Protein AF-A0A7S0VKD7-F1 (afdb_monomer)

Solvent-accessible surface area (backbone atoms only — not comparable to full-atom values): 5895 Å² total; per-residue (Å²): 90,80,43,69,76,42,54,56,61,44,26,29,69,46,20,55,67,34,40,53,52,50,55,48,50,54,56,74,71,43,59,91,94,54,60,68,43,38,27,60,52,58,63,76,58,48,71,75,53,27,75,80,40,72,58,20,38,53,24,53,74,66,52,76,75,48,61,90,47,45,69,60,54,38,43,77,70,68,46,79,86,87,58,77,44,73,64,85,75,93,57,59,85,91,70,62,49,56,32,62

Radius of gyration: 13.75 Å; Cα contacts (8 Å, |Δi|>4): 126; chains: 1; bounding box: 35×26×34 Å

Sequence (100 aa):
VTCLSVTKWVHLNHGDQGLLRLLRRMWFALKEGGLLLLEPQPWRSYRRCRNLSNATRHNYAAIAIRPERIPETLSEVGFDVLETLAPPGKLSRGFDRPIF

Secondary structure (DSSP, 8-state):
-EEES-HHHHHHHHHHHHHHHHHHHHHHHSPTTPPPEEEPPPHHHHHHHTTSSHHHHHHHHH--S-GGGHHHHHHHHT------BPPSS---TTT---B-

Nearest PDB structures (foldseek):
  5una-assembly4_D  TM=9.472E-01  e=2.076E-07  Homo sapiens
  5una-assembly2_B  TM=9.486E-01  e=2.364E-07  Homo sapiens
  5una-assembly5_E  TM=9.143E-01  e=1.235E-07  Homo s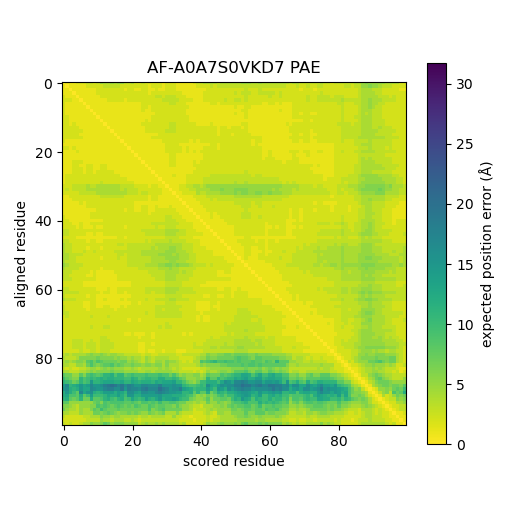apiens
  5una-assembly3_C  TM=9.465E-01  e=3.490E-07  Homo sapiens
  5una-assembly6_F  TM=9.034E-01  e=3.975E-07  Homo sapiens

pLDDT: mean 94.43, std 5.8, range [75.69, 98.56]

Mean predicted aligned error: 3.2 Å

InterPro domains:
  IPR010675 RNA methyltransferase bin3, C-terminal [PF06859] (1-100)
  IPR024160 Bin3-type S-adenosyl-L-methionine binding domain [PS51515] (1-100)
  IPR029063 S-adenosyl-L-methionine-dependent methyltransferase superfamily [G3DSA:3.40.50.150] (1-100)
  IPR039772 RNA methyltransferase Bin3-like [PTHR12315] (1-100)

Foldseek 3Di:
DEAAAPLLVQCLQPNPVSNLVVLLVVVVVADVVGDYKHWYFAVVVLVVCQVVDPSSVVRNVVHPCGSVCVQVSNVVSPDDDDDKDFDPDDDDPRRRTIID

Structure (mmCIF, N/CA/C/O backbone):
data_AF-A0A7S0VKD7-F1
#
_entry.id   AF-A0A7S0VKD7-F1
#
loop_
_atom_site.group_PDB
_atom_site.id
_atom_site.type_symbol
_atom_site.label_atom_id
_atom_site.label_alt_id
_atom_site.label_comp_id
_atom_site.label_asym_id
_atom_site.label_entity_id
_atom_site.label_seq_id
_atom_site.pdbx_PDB_ins_code
_atom_site.Cartn_x
_atom_site.Cartn_y
_atom_site.Cartn_z
_atom_site.occupancy
_atom_site.B_iso_or_equiv
_atom_site.auth_seq_id
_atom_site.auth_comp_id
_atom_site.auth_asym_id
_atom_site.auth_atom_id
_atom_site.pdbx_PDB_model_num
ATOM 1 N N . VAL A 1 1 ? -5.147 4.937 11.839 1.00 96.00 1 VAL A N 1
ATOM 2 C CA . VAL A 1 1 ? -3.865 5.017 11.090 1.00 96.00 1 VAL A CA 1
ATOM 3 C C . VAL A 1 1 ? -4.178 5.364 9.645 1.00 96.00 1 VAL A C 1
ATOM 5 O O . VAL A 1 1 ? -5.169 4.868 9.132 1.00 96.00 1 VAL A O 1
ATOM 8 N N . THR A 1 2 ? -3.376 6.204 8.989 1.00 97.12 2 THR A N 1
ATOM 9 C CA . THR A 1 2 ? -3.530 6.519 7.558 1.00 97.12 2 THR A CA 1
ATOM 10 C C . THR A 1 2 ? -2.309 6.039 6.775 1.00 97.12 2 THR A C 1
ATOM 12 O O . THR A 1 2 ? -1.169 6.214 7.204 1.00 97.12 2 THR A O 1
ATOM 15 N N . CYS A 1 3 ? -2.536 5.412 5.623 1.00 97.56 3 CYS A N 1
ATOM 16 C CA . CYS A 1 3 ? -1.493 4.927 4.726 1.00 97.56 3 CYS A CA 1
ATOM 17 C C . CYS A 1 3 ? -1.873 5.274 3.284 1.00 97.56 3 CYS A C 1
ATOM 19 O O . CYS A 1 3 ? -2.456 4.479 2.548 1.00 97.56 3 CYS A O 1
ATOM 21 N N . LEU A 1 4 ? -1.567 6.511 2.898 1.00 96.31 4 LEU A N 1
ATOM 22 C CA . LEU A 1 4 ? -2.036 7.099 1.647 1.00 96.31 4 LEU A CA 1
ATOM 23 C C . LEU A 1 4 ? -0.882 7.247 0.667 1.00 96.31 4 LEU A C 1
ATOM 25 O O . LEU A 1 4 ? 0.107 7.914 0.967 1.00 96.31 4 LEU A O 1
ATOM 29 N N . SER A 1 5 ? -0.976 6.616 -0.501 1.00 95.44 5 SER A N 1
ATOM 30 C CA . SER A 1 5 ? 0.062 6.686 -1.529 1.00 95.44 5 SER A CA 1
ATOM 31 C C . SER A 1 5 ? 1.462 6.239 -1.051 1.00 95.44 5 SER A C 1
ATOM 33 O O . SER A 1 5 ? 2.485 6.660 -1.603 1.00 95.44 5 SER A O 1
ATOM 35 N N . VAL A 1 6 ? 1.533 5.324 -0.079 1.00 97.19 6 VAL A N 1
ATOM 36 C CA . VAL A 1 6 ? 2.805 4.809 0.472 1.00 97.19 6 VAL A CA 1
ATOM 37 C C . VAL A 1 6 ? 3.116 3.380 0.022 1.00 97.19 6 VAL A C 1
ATOM 39 O O . VAL A 1 6 ? 4.287 3.064 -0.206 1.00 97.19 6 VAL A O 1
ATOM 42 N N . THR A 1 7 ? 2.103 2.522 -0.141 1.00 97.56 7 THR A N 1
ATOM 43 C CA . THR A 1 7 ? 2.295 1.068 -0.307 1.00 97.56 7 THR A CA 1
ATOM 44 C C . THR A 1 7 ? 3.242 0.726 -1.451 1.00 97.56 7 THR A C 1
ATOM 46 O O . THR A 1 7 ? 4.188 -0.024 -1.231 1.00 97.56 7 THR A O 1
ATOM 49 N N . LYS A 1 8 ? 3.106 1.368 -2.621 1.00 98.06 8 LYS A N 1
ATOM 50 C CA . LYS A 1 8 ? 4.025 1.180 -3.758 1.00 98.06 8 LYS A CA 1
ATOM 51 C C . LYS A 1 8 ? 5.480 1.393 -3.397 1.00 98.06 8 LYS A C 1
ATOM 53 O O . LYS A 1 8 ? 6.340 0.640 -3.843 1.00 98.06 8 LYS A O 1
ATOM 58 N N . TRP A 1 9 ? 5.776 2.455 -2.660 1.00 98.25 9 TRP A N 1
ATOM 59 C CA . TRP A 1 9 ? 7.157 2.820 -2.380 1.00 98.25 9 TRP A CA 1
ATOM 60 C C . TRP A 1 9 ? 7.799 1.841 -1.412 1.00 98.25 9 TRP A C 1
ATOM 62 O O . TRP A 1 9 ? 8.927 1.417 -1.648 1.00 98.25 9 TRP A O 1
ATOM 72 N N . VAL A 1 10 ? 7.062 1.414 -0.389 1.00 98.50 10 VAL A N 1
ATOM 73 C CA . VAL A 1 10 ? 7.521 0.354 0.515 1.00 98.50 10 VAL A CA 1
ATOM 74 C C . VAL A 1 10 ? 7.715 -0.949 -0.253 1.00 98.50 10 VAL A C 1
ATOM 76 O O . VAL A 1 10 ? 8.751 -1.594 -0.131 1.00 98.50 10 VAL A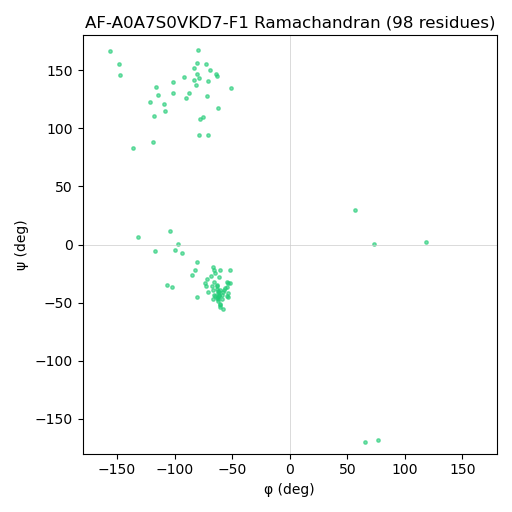 O 1
ATOM 79 N N . HIS A 1 11 ? 6.758 -1.299 -1.103 1.00 98.38 11 HIS A N 1
ATOM 80 C CA . HIS A 1 11 ? 6.751 -2.541 -1.863 1.00 98.38 11 HIS A CA 1
ATOM 81 C C . HIS A 1 11 ? 7.884 -2.622 -2.891 1.00 98.38 11 HIS A C 1
ATOM 83 O O . HIS A 1 11 ? 8.577 -3.630 -2.969 1.00 98.38 11 HIS A O 1
ATOM 89 N N . LEU A 1 12 ? 8.153 -1.541 -3.630 1.00 98.50 12 LEU A N 1
ATOM 90 C CA . LEU A 1 12 ? 9.282 -1.483 -4.561 1.00 98.50 12 LEU A CA 1
ATOM 91 C C . LEU A 1 12 ? 10.636 -1.493 -3.838 1.00 98.50 12 LEU A C 1
ATOM 93 O O . LEU A 1 12 ? 11.584 -2.084 -4.345 1.00 98.50 12 LEU A O 1
ATOM 97 N N . ASN A 1 13 ? 10.766 -0.860 -2.670 1.00 98.44 13 ASN A N 1
ATOM 98 C CA . ASN A 1 13 ? 12.054 -0.795 -1.967 1.00 98.44 13 ASN A CA 1
ATOM 99 C C . ASN A 1 13 ? 12.343 -2.023 -1.093 1.00 98.44 13 ASN A C 1
ATOM 101 O O . ASN A 1 13 ? 13.508 -2.351 -0.879 1.00 98.44 13 ASN A O 1
ATOM 105 N N . HIS A 1 14 ? 11.311 -2.722 -0.618 1.00 98.44 14 HIS A N 1
ATOM 106 C CA . HIS A 1 14 ? 11.453 -3.784 0.383 1.00 98.44 14 HIS A CA 1
ATOM 107 C C . HIS A 1 14 ? 10.721 -5.092 0.031 1.00 98.44 14 HIS A C 1
ATOM 109 O O . HIS A 1 14 ? 10.676 -6.002 0.864 1.00 98.44 14 HIS A O 1
ATOM 115 N N . GLY A 1 15 ? 10.153 -5.194 -1.174 1.00 98.38 15 GLY A N 1
ATOM 116 C CA . GLY A 1 15 ? 9.439 -6.374 -1.661 1.00 98.38 15 GLY A CA 1
ATOM 117 C C . GLY A 1 15 ? 8.159 -6.686 -0.879 1.00 98.38 15 GLY A C 1
ATOM 118 O O . GLY A 1 15 ? 7.708 -5.905 -0.035 1.00 98.38 15 GLY A O 1
ATOM 119 N N . ASP A 1 16 ? 7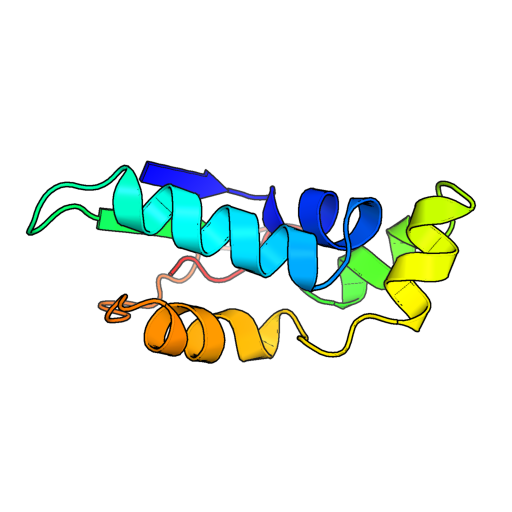.584 -7.858 -1.149 1.00 98.44 16 ASP A N 1
ATOM 120 C CA . ASP A 1 16 ? 6.371 -8.358 -0.481 1.00 98.44 16 ASP A CA 1
ATOM 121 C C . ASP A 1 16 ? 6.547 -8.416 1.041 1.00 98.44 16 ASP A C 1
ATOM 123 O O . ASP A 1 16 ? 5.660 -8.041 1.802 1.00 98.44 16 ASP A O 1
ATOM 127 N N . GLN A 1 17 ? 7.742 -8.790 1.501 1.00 98.31 17 GLN A N 1
ATOM 128 C CA . GLN A 1 17 ? 8.069 -8.823 2.925 1.00 98.31 17 GLN A CA 1
ATOM 129 C C . GLN A 1 17 ? 8.010 -7.434 3.573 1.00 98.31 17 GLN A C 1
ATOM 131 O O . GLN A 1 17 ? 7.598 -7.296 4.724 1.00 98.31 17 GLN A O 1
ATOM 136 N N . GLY A 1 18 ? 8.408 -6.385 2.849 1.00 98.44 18 GLY A N 1
ATOM 137 C CA . GLY A 1 18 ? 8.265 -5.006 3.302 1.00 98.44 18 GLY A CA 1
ATOM 138 C C . GLY A 1 18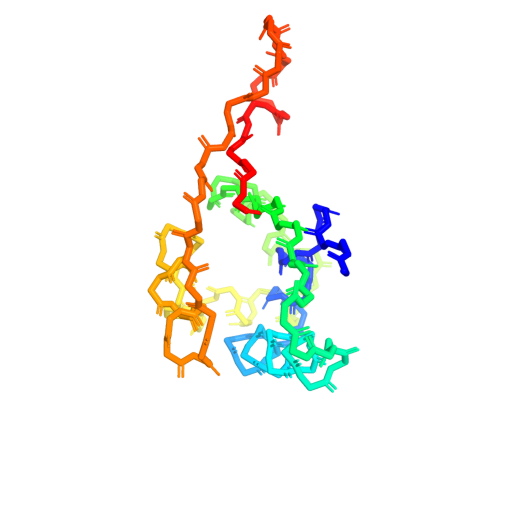 ? 6.811 -4.579 3.437 1.00 98.44 18 GLY A C 1
ATOM 139 O O . GLY A 1 18 ? 6.446 -3.992 4.455 1.00 98.44 18 GLY A O 1
ATOM 140 N N . LEU A 1 19 ? 5.990 -4.923 2.443 1.00 98.50 19 LEU A N 1
ATOM 141 C CA . LEU A 1 19 ? 4.553 -4.666 2.466 1.00 98.50 19 LEU A CA 1
ATOM 142 C C . LEU A 1 19 ? 3.883 -5.383 3.649 1.00 98.50 19 LEU A C 1
ATOM 144 O O . LEU A 1 19 ? 3.225 -4.734 4.456 1.00 98.50 19 LEU A O 1
ATOM 148 N N . LEU A 1 20 ? 4.122 -6.686 3.821 1.00 98.38 20 LEU A N 1
ATOM 149 C CA . LEU A 1 20 ? 3.558 -7.476 4.922 1.00 98.38 20 LEU A CA 1
ATOM 150 C C . LEU A 1 20 ? 3.955 -6.929 6.298 1.00 98.38 20 LEU A C 1
ATOM 152 O O . LEU A 1 20 ? 3.119 -6.811 7.193 1.00 98.38 20 LEU A O 1
ATOM 156 N N . ARG A 1 21 ? 5.228 -6.552 6.476 1.00 98.56 21 ARG A N 1
ATOM 157 C CA . ARG A 1 21 ? 5.689 -5.915 7.719 1.00 98.56 21 ARG A CA 1
ATOM 158 C C . ARG A 1 21 ? 5.000 -4.577 7.973 1.00 98.56 21 ARG A C 1
ATOM 160 O O . ARG A 1 21 ? 4.675 -4.296 9.123 1.00 98.56 21 ARG A O 1
ATOM 167 N N . LEU A 1 22 ? 4.789 -3.760 6.938 1.00 98.44 22 LEU A N 1
ATOM 168 C CA . LEU A 1 22 ? 4.065 -2.494 7.058 1.00 98.44 22 LEU A CA 1
ATOM 169 C C . LEU A 1 22 ? 2.627 -2.737 7.534 1.00 98.44 22 LEU A C 1
ATOM 171 O O . LEU A 1 22 ? 2.227 -2.145 8.532 1.00 98.44 22 LEU A O 1
ATOM 175 N N . LEU A 1 23 ? 1.886 -3.633 6.873 1.00 97.88 23 LEU A N 1
ATOM 176 C CA . LEU A 1 23 ? 0.496 -3.949 7.227 1.00 97.88 23 LEU A CA 1
ATOM 177 C C . LEU A 1 23 ? 0.380 -4.461 8.671 1.00 97.88 23 LEU A C 1
ATOM 179 O O . LEU A 1 23 ? -0.410 -3.931 9.448 1.00 97.88 23 LEU A O 1
ATOM 183 N N . ARG A 1 24 ? 1.243 -5.404 9.077 1.00 98.19 24 ARG A N 1
ATOM 184 C CA . ARG A 1 24 ? 1.283 -5.917 10.460 1.00 98.19 24 ARG A CA 1
ATOM 185 C C . ARG A 1 24 ? 1.603 -4.831 11.484 1.00 98.19 24 ARG A C 1
ATOM 187 O O . ARG A 1 24 ? 0.999 -4.795 12.547 1.00 98.19 24 ARG A O 1
ATOM 194 N N . ARG A 1 25 ? 2.538 -3.923 11.184 1.00 98.25 25 ARG A N 1
ATOM 195 C CA . ARG A 1 25 ? 2.840 -2.796 12.083 1.00 98.25 25 ARG A CA 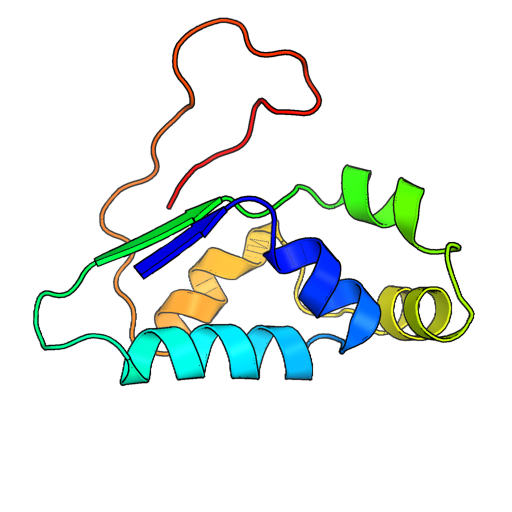1
ATOM 196 C C . ARG A 1 25 ? 1.647 -1.865 12.252 1.00 98.25 25 ARG A C 1
ATOM 198 O O . ARG A 1 25 ? 1.432 -1.384 13.356 1.00 98.25 25 ARG A O 1
ATOM 205 N N . MET A 1 26 ? 0.885 -1.618 11.188 1.00 98.12 26 MET A N 1
ATOM 206 C CA . MET A 1 26 ? -0.329 -0.806 11.279 1.00 98.12 26 MET A CA 1
ATOM 207 C C . MET A 1 26 ? -1.403 -1.493 12.123 1.00 98.12 26 MET A C 1
ATOM 209 O O . MET A 1 26 ? -2.031 -0.812 12.925 1.00 98.12 26 MET A O 1
ATOM 213 N N . TRP A 1 27 ? -1.552 -2.817 12.005 1.00 97.69 27 TRP A N 1
ATOM 214 C CA . TRP A 1 27 ? -2.439 -3.612 12.861 1.00 97.69 27 TRP A CA 1
ATOM 215 C C . TRP A 1 27 ? -2.083 -3.465 14.342 1.00 97.69 27 TRP A C 1
ATOM 217 O O . TRP A 1 27 ? -2.896 -2.998 15.130 1.00 97.69 27 TRP A O 1
ATOM 227 N N . PHE A 1 28 ? -0.832 -3.749 14.714 1.00 97.62 28 PHE A N 1
ATOM 228 C CA . PHE A 1 28 ? -0.388 -3.652 16.111 1.00 97.62 28 PHE A CA 1
ATOM 229 C C . PHE A 1 28 ? -0.361 -2.222 16.669 1.00 97.62 28 PHE A C 1
ATOM 231 O O . PHE A 1 28 ? -0.323 -2.041 17.883 1.00 97.62 28 PHE A O 1
ATOM 238 N N . ALA A 1 29 ? -0.345 -1.202 15.808 1.00 97.81 29 ALA A N 1
ATOM 239 C CA . ALA A 1 29 ? -0.406 0.196 16.230 1.00 97.81 29 ALA A CA 1
ATOM 240 C C . ALA A 1 29 ? -1.834 0.666 16.557 1.00 97.81 29 ALA A C 1
ATOM 242 O O . ALA A 1 29 ? -2.003 1.736 17.146 1.00 97.81 29 ALA A O 1
ATOM 243 N N . LEU A 1 30 ? -2.856 -0.089 16.151 1.00 97.88 30 LEU A N 1
ATOM 244 C CA . LEU A 1 30 ? -4.253 0.229 16.414 1.00 97.88 30 LEU A CA 1
ATOM 245 C C . LEU A 1 30 ? -4.719 -0.440 17.709 1.00 97.88 30 LEU A C 1
ATOM 247 O O . LEU A 1 30 ? -4.317 -1.549 18.048 1.00 97.88 30 LEU A O 1
ATOM 251 N N . LYS A 1 31 ? -5.586 0.263 18.440 1.00 97.06 31 LYS A N 1
ATOM 252 C CA . LYS A 1 31 ? -6.386 -0.339 19.511 1.00 97.06 31 LYS A CA 1
ATOM 253 C C . LYS A 1 31 ? -7.584 -1.062 18.896 1.00 97.06 31 LYS A C 1
ATOM 255 O O . LYS A 1 31 ? -7.908 -0.833 17.731 1.00 97.06 31 LYS A O 1
ATOM 260 N N . GLU A 1 32 ? -8.268 -1.870 19.696 1.00 95.06 32 GLU A N 1
ATOM 261 C CA . GLU A 1 32 ? -9.560 -2.444 19.321 1.00 95.06 32 GLU A CA 1
ATOM 262 C C . GLU A 1 32 ? -10.532 -1.351 18.836 1.00 95.06 32 GLU A C 1
ATOM 264 O O . GLU A 1 32 ? -10.589 -0.258 19.405 1.00 95.06 32 GLU A O 1
ATOM 269 N N . GLY A 1 33 ? -11.228 -1.617 17.725 1.00 95.12 33 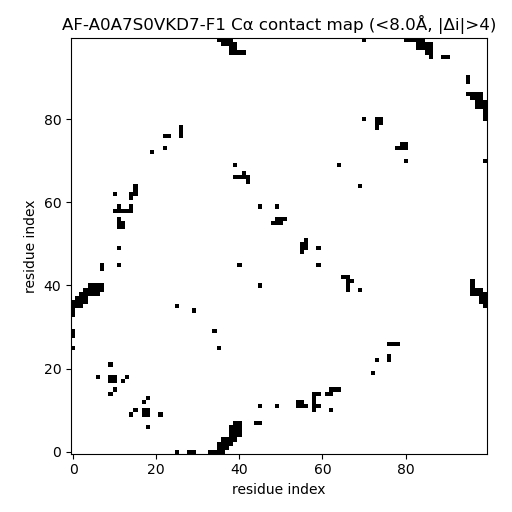GLY A N 1
ATOM 270 C CA . GLY A 1 33 ? -12.084 -0.643 17.034 1.00 95.12 33 GLY A CA 1
ATOM 271 C C . GLY A 1 33 ? -11.338 0.454 16.256 1.00 95.12 33 GLY A C 1
ATOM 272 O O . GLY A 1 33 ? -11.966 1.332 15.668 1.00 95.12 33 GLY A O 1
ATOM 273 N N . GLY A 1 34 ? -10.003 0.443 16.242 1.00 97.00 34 GLY A N 1
ATOM 274 C CA . GLY A 1 34 ? -9.198 1.394 15.487 1.00 97.00 34 GLY A CA 1
ATOM 275 C C . GLY A 1 34 ? -9.279 1.167 13.975 1.00 97.00 34 GLY A C 1
ATOM 276 O O . GLY A 1 34 ? -9.236 0.037 13.502 1.00 97.00 34 GLY A O 1
ATOM 277 N N . LEU A 1 35 ? -9.328 2.258 13.208 1.00 96.75 35 LEU A N 1
ATOM 278 C CA . LEU A 1 35 ? -9.457 2.206 11.750 1.00 96.75 35 LEU A CA 1
ATOM 279 C C . LEU A 1 35 ? -8.121 2.434 11.034 1.00 96.75 35 LEU A C 1
ATOM 281 O O . LEU A 1 35 ? -7.325 3.313 11.404 1.00 96.75 35 LEU A O 1
ATOM 285 N N . LEU A 1 36 ? -7.902 1.667 9.969 1.00 97.44 36 LEU A N 1
ATOM 286 C CA . LEU A 1 36 ? -6.892 1.921 8.949 1.00 97.44 36 LEU A CA 1
ATOM 287 C C . LEU A 1 36 ? -7.584 2.529 7.728 1.00 97.44 36 LEU A C 1
ATOM 289 O O . LEU A 1 36 ? -8.558 1.970 7.256 1.00 97.44 36 LEU A O 1
ATOM 293 N N . LEU A 1 37 ? -7.046 3.638 7.221 1.00 97.00 37 LEU A N 1
ATOM 294 C CA . LEU A 1 37 ? -7.415 4.192 5.920 1.00 97.00 37 LEU A CA 1
ATOM 295 C C . LEU A 1 37 ? -6.262 3.961 4.939 1.00 97.00 37 LEU A C 1
ATOM 297 O O . LEU A 1 37 ? -5.170 4.514 5.135 1.00 97.00 37 LEU A O 1
ATOM 301 N N . LEU A 1 38 ? -6.478 3.146 3.910 1.00 96.81 38 LEU A N 1
ATOM 302 C CA . LEU A 1 38 ? -5.445 2.675 2.990 1.00 96.81 38 LEU A CA 1
ATOM 303 C C . LEU A 1 38 ? -5.764 3.060 1.543 1.00 96.81 38 LEU A C 1
ATOM 305 O O . LEU A 1 38 ? -6.764 2.641 0.978 1.00 96.81 38 LEU A O 1
ATOM 309 N N . GLU A 1 39 ? -4.855 3.782 0.890 1.00 95.81 39 GLU A N 1
ATOM 310 C CA . GLU A 1 39 ? -4.974 4.145 -0.531 1.00 95.81 39 GLU A CA 1
ATOM 311 C C . GLU A 1 39 ? -3.791 3.549 -1.313 1.00 95.81 39 GLU A C 1
ATOM 313 O O . GLU A 1 39 ? -2.734 4.188 -1.444 1.00 95.81 39 GLU A O 1
ATOM 318 N N . PRO A 1 40 ? -3.901 2.298 -1.803 1.00 95.75 40 PRO A N 1
ATOM 319 C CA . PRO A 1 40 ? -2.826 1.664 -2.541 1.00 95.75 40 PRO A CA 1
ATOM 320 C C . PRO A 1 40 ? -2.769 2.153 -3.988 1.00 95.75 40 PRO A C 1
ATOM 322 O O . PRO A 1 40 ? -3.777 2.368 -4.661 1.00 95.75 40 PRO A O 1
ATOM 325 N N . GLN A 1 41 ? -1.553 2.292 -4.516 1.00 95.69 41 GLN A N 1
ATOM 326 C CA . GLN A 1 41 ? -1.389 2.676 -5.916 1.00 95.69 41 GLN A CA 1
ATOM 327 C C . GLN A 1 41 ? -1.558 1.486 -6.865 1.00 95.69 41 GLN A C 1
ATOM 329 O O . GLN A 1 41 ? -1.112 0.384 -6.554 1.00 95.69 41 GLN A O 1
ATOM 334 N N . PRO A 1 42 ? -2.094 1.706 -8.078 1.00 95.25 42 PRO A N 1
ATOM 335 C CA . PRO A 1 42 ? -2.310 0.631 -9.039 1.00 95.25 42 PRO A CA 1
ATOM 336 C C . PRO A 1 42 ? -0.997 0.143 -9.659 1.00 95.25 42 PRO A C 1
ATOM 338 O O . PRO A 1 42 ? -0.045 0.919 -9.827 1.00 95.25 42 PRO A O 1
ATOM 341 N N . TRP A 1 43 ? -0.977 -1.108 -10.132 1.00 96.56 43 TRP A N 1
ATOM 342 C CA . TRP A 1 43 ? 0.207 -1.741 -10.730 1.00 96.56 43 TRP A CA 1
ATOM 343 C C . TRP A 1 43 ? 0.836 -0.942 -11.888 1.00 96.56 43 TRP A C 1
ATOM 345 O O . TRP A 1 43 ? 2.059 -0.890 -12.051 1.00 96.56 43 TRP A O 1
ATOM 355 N N . ARG A 1 44 ? 0.023 -0.212 -12.667 1.00 95.12 44 ARG A N 1
ATOM 356 C CA . ARG A 1 44 ? 0.512 0.700 -13.725 1.00 95.12 44 ARG A CA 1
ATOM 357 C C . ARG A 1 44 ? 1.539 1.724 -13.219 1.00 95.12 44 ARG A C 1
ATOM 359 O O . ARG A 1 44 ? 2.454 2.083 -13.956 1.00 95.12 44 ARG A O 1
ATOM 366 N N . SER A 1 45 ? 1.405 2.179 -11.971 1.00 94.69 45 SER A N 1
ATOM 367 C CA . SER A 1 45 ? 2.328 3.121 -11.327 1.00 94.69 45 SER A CA 1
ATOM 368 C C . SER A 1 45 ? 3.659 2.450 -10.969 1.00 94.69 45 SER A C 1
ATOM 370 O O . SER A 1 45 ? 4.716 3.052 -11.142 1.00 94.69 45 SER A O 1
ATOM 372 N N . TYR A 1 46 ? 3.633 1.172 -10.574 1.00 97.56 46 TYR A N 1
ATOM 373 C CA . TYR A 1 46 ? 4.836 0.376 -10.303 1.00 97.56 46 TYR A CA 1
ATOM 374 C C . TYR A 1 46 ? 5.680 0.227 -11.565 1.00 9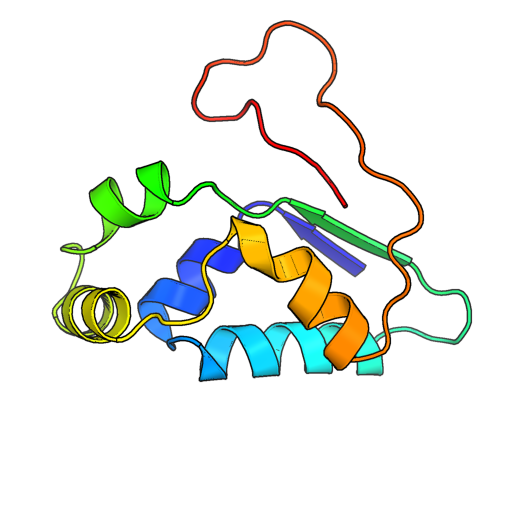7.56 46 TYR A C 1
ATOM 376 O O . TYR A 1 46 ? 6.878 0.496 -11.547 1.00 97.56 46 TYR A O 1
ATOM 384 N N . ARG A 1 47 ? 5.043 -0.110 -12.697 1.00 96.88 47 ARG A N 1
ATOM 385 C CA . ARG A 1 47 ? 5.723 -0.263 -13.995 1.00 96.88 47 ARG A CA 1
ATOM 386 C C . ARG A 1 47 ? 6.534 0.966 -14.396 1.00 96.88 47 ARG A C 1
ATOM 388 O O . ARG A 1 47 ? 7.593 0.787 -14.992 1.00 96.88 47 ARG A O 1
ATOM 395 N N . ARG A 1 48 ? 6.047 2.174 -14.092 1.00 95.69 48 ARG A N 1
ATOM 396 C CA . ARG A 1 48 ? 6.734 3.442 -14.394 1.00 95.69 48 ARG A CA 1
ATOM 397 C C . ARG A 1 48 ? 7.933 3.690 -13.478 1.00 95.69 48 ARG A C 1
ATOM 399 O O . ARG A 1 48 ? 8.918 4.263 -13.920 1.00 95.69 48 ARG A O 1
ATOM 406 N N . CYS A 1 49 ? 7.861 3.237 -12.227 1.00 96.44 49 CYS A N 1
ATOM 407 C CA . CYS A 1 49 ? 8.874 3.492 -11.200 1.00 96.44 49 CYS A CA 1
ATOM 408 C C . CYS A 1 49 ? 9.857 2.325 -10.979 1.00 96.44 49 CYS A C 1
ATOM 410 O O . CYS A 1 49 ? 10.802 2.471 -10.211 1.00 96.44 49 CYS A O 1
ATOM 412 N N . ARG A 1 50 ? 9.672 1.172 -11.635 1.00 96.88 50 ARG A N 1
ATOM 413 C CA . ARG A 1 50 ? 10.464 -0.049 -11.384 1.00 96.88 50 ARG A CA 1
ATOM 414 C C . ARG A 1 50 ? 11.969 0.075 -11.631 1.00 96.88 50 ARG A C 1
ATOM 416 O O . ARG A 1 50 ? 12.723 -0.745 -11.144 1.00 96.88 50 ARG A O 1
ATOM 423 N N . ASN A 1 51 ? 12.402 1.047 -12.432 1.00 97.69 51 ASN A N 1
ATOM 424 C CA . ASN A 1 51 ? 13.801 1.198 -12.842 1.00 97.69 51 ASN A CA 1
ATOM 425 C C . ASN A 1 51 ? 14.533 2.334 -12.113 1.00 97.69 51 ASN A C 1
ATOM 427 O O . ASN A 1 51 ? 15.631 2.688 -12.530 1.00 97.69 51 ASN A O 1
ATOM 431 N N . LEU A 1 52 ? 13.949 2.906 -11.053 1.00 97.25 52 LEU A N 1
ATOM 432 C CA . LEU A 1 52 ? 14.556 4.017 -10.308 1.00 97.25 52 LEU A CA 1
ATOM 433 C C . LEU A 1 52 ? 15.864 3.624 -9.601 1.00 97.25 52 LEU A C 1
ATOM 435 O O . LEU A 1 52 ? 16.700 4.479 -9.340 1.00 97.25 52 LEU A O 1
ATOM 439 N N . SER A 1 53 ? 16.051 2.339 -9.293 1.00 97.69 53 SER A N 1
ATOM 440 C CA . SER A 1 53 ? 17.273 1.792 -8.699 1.00 97.69 53 SER A CA 1
ATOM 441 C C . SER A 1 53 ? 17.413 0.295 -8.995 1.00 97.69 53 SER A C 1
ATOM 443 O O . SER A 1 53 ? 16.449 -0.367 -9.386 1.00 97.69 53 SER A O 1
ATOM 445 N N . ASN A 1 54 ? 18.600 -0.275 -8.763 1.00 97.56 54 ASN A N 1
ATOM 446 C CA . ASN A 1 54 ? 18.800 -1.725 -8.879 1.00 97.56 54 ASN A CA 1
ATOM 447 C C . ASN A 1 54 ? 17.911 -2.508 -7.899 1.00 97.56 54 ASN A C 1
ATOM 449 O O . ASN A 1 54 ? 17.326 -3.517 -8.287 1.00 97.56 54 ASN A O 1
ATOM 453 N N . ALA A 1 55 ? 17.745 -2.002 -6.672 1.00 96.12 55 ALA A N 1
ATOM 454 C CA . ALA A 1 55 ? 16.873 -2.605 -5.667 1.00 96.12 55 ALA A CA 1
ATOM 455 C C . ALA A 1 55 ? 15.405 -2.620 -6.119 1.00 96.12 55 ALA A C 1
ATOM 457 O O . ALA A 1 55 ? 14.766 -3.668 -6.103 1.00 96.12 55 ALA A O 1
ATOM 458 N N . THR A 1 56 ? 14.885 -1.482 -6.597 1.00 97.94 56 THR A N 1
ATOM 459 C CA . THR A 1 56 ? 13.495 -1.406 -7.083 1.00 97.94 56 THR A CA 1
ATOM 460 C C . THR A 1 56 ? 13.251 -2.300 -8.294 1.00 97.94 56 THR A C 1
ATOM 462 O O . THR A 1 56 ? 12.187 -2.912 -8.378 1.00 97.94 56 THR A O 1
ATOM 465 N N . ARG A 1 57 ? 14.237 -2.452 -9.187 1.00 98.25 57 ARG A N 1
ATOM 466 C CA . ARG A 1 57 ? 14.145 -3.354 -10.344 1.00 98.25 57 ARG A CA 1
ATOM 467 C C . ARG A 1 57 ? 14.097 -4.817 -9.925 1.00 98.25 57 ARG A C 1
ATOM 469 O O . ARG A 1 57 ? 13.251 -5.557 -10.419 1.00 98.25 57 ARG A O 1
ATOM 476 N N . HIS A 1 58 ? 14.991 -5.210 -9.021 1.00 98.12 58 HIS A N 1
ATOM 477 C CA . HIS A 1 58 ? 15.050 -6.563 -8.477 1.00 98.12 58 HIS A CA 1
ATOM 478 C C . HIS A 1 58 ? 13.749 -6.925 -7.754 1.00 98.12 58 HIS A C 1
ATOM 480 O O . HIS A 1 58 ? 13.092 -7.897 -8.117 1.00 98.12 58 HIS A O 1
ATOM 486 N N . ASN A 1 59 ? 13.324 -6.090 -6.803 1.00 98.50 59 ASN A N 1
ATOM 487 C CA . ASN A 1 59 ? 12.100 -6.328 -6.047 1.00 98.50 59 ASN A CA 1
ATOM 488 C C . ASN A 1 59 ? 10.880 -6.357 -6.961 1.00 98.50 59 ASN A C 1
ATOM 490 O O . ASN A 1 59 ? 10.074 -7.266 -6.840 1.00 98.50 59 ASN A O 1
ATOM 494 N N . TYR A 1 60 ? 10.758 -5.420 -7.910 1.00 98.50 60 TYR A N 1
ATOM 495 C CA . TYR A 1 60 ? 9.645 -5.407 -8.863 1.00 98.50 60 TYR A CA 1
ATOM 496 C C . TYR A 1 60 ? 9.484 -6.742 -9.600 1.00 98.50 60 TYR A C 1
ATOM 498 O O . TYR A 1 60 ? 8.357 -7.203 -9.779 1.00 98.50 60 TYR A O 1
ATOM 506 N N . ALA A 1 61 ? 10.596 -7.359 -10.014 1.00 97.94 61 ALA A N 1
ATOM 507 C CA . ALA A 1 61 ? 10.583 -8.659 -10.679 1.00 97.94 61 ALA A CA 1
ATOM 508 C C . ALA A 1 61 ? 10.151 -9.803 -9.743 1.00 97.94 61 ALA A C 1
ATOM 510 O O . ALA A 1 61 ? 9.583 -10.782 -10.217 1.00 97.94 61 ALA A O 1
ATOM 511 N N . ALA A 1 62 ? 10.381 -9.659 -8.436 1.00 98.25 62 ALA A N 1
ATOM 512 C CA . ALA A 1 62 ? 10.046 -10.641 -7.408 1.00 98.25 62 ALA A CA 1
ATOM 513 C C . ALA A 1 62 ? 8.673 -10.422 -6.735 1.00 98.25 62 ALA A C 1
ATOM 515 O O . ALA A 1 62 ? 8.257 -11.270 -5.951 1.00 98.25 62 ALA A O 1
ATOM 516 N N . ILE A 1 63 ? 7.965 -9.312 -7.006 1.00 98.38 63 ILE A N 1
ATOM 517 C CA . ILE A 1 63 ? 6.642 -9.039 -6.412 1.00 98.38 63 ILE A CA 1
ATOM 518 C C . ILE A 1 63 ? 5.639 -10.118 -6.840 1.00 98.38 63 ILE A C 1
ATOM 520 O O . ILE A 1 63 ? 5.290 -10.198 -8.027 1.00 98.38 63 ILE A O 1
ATOM 524 N N . ALA A 1 64 ? 5.114 -10.858 -5.861 1.00 97.94 64 ALA A N 1
ATOM 525 C CA . ALA A 1 64 ? 4.040 -11.833 -6.022 1.00 97.94 64 ALA A CA 1
ATOM 526 C C . ALA A 1 64 ? 2.690 -11.282 -5.533 1.00 97.94 64 ALA A C 1
ATOM 528 O O . ALA A 1 64 ? 1.661 -11.512 -6.173 1.00 97.94 64 ALA A O 1
ATOM 529 N N . ILE A 1 65 ? 2.684 -10.496 -4.452 1.00 97.75 65 ILE A N 1
ATOM 530 C CA . ILE A 1 65 ? 1.476 -9.811 -3.974 1.00 97.75 65 ILE A CA 1
ATOM 531 C C . ILE A 1 65 ? 1.207 -8.629 -4.903 1.00 97.75 65 ILE A C 1
ATOM 533 O O . ILE A 1 65 ? 1.952 -7.658 -4.927 1.00 97.75 65 ILE A O 1
ATOM 537 N N . ARG A 1 66 ? 0.160 -8.684 -5.721 1.00 97.31 66 ARG A N 1
ATOM 538 C CA . ARG A 1 66 ? -0.216 -7.547 -6.573 1.00 97.31 66 ARG A CA 1
ATOM 539 C C . ARG A 1 66 ? -1.064 -6.539 -5.783 1.00 97.31 66 ARG A C 1
ATOM 541 O O . ARG A 1 66 ? -1.749 -6.962 -4.855 1.00 97.31 66 ARG A O 1
ATOM 548 N N . PRO A 1 67 ? -1.054 -5.232 -6.121 1.00 95.06 67 PRO A N 1
ATOM 549 C CA . PRO A 1 67 ? -1.869 -4.230 -5.426 1.00 95.06 67 PRO A CA 1
ATOM 550 C C . PRO A 1 67 ? -3.353 -4.596 -5.320 1.00 95.06 67 PRO A C 1
ATOM 552 O O . PRO A 1 67 ? -3.992 -4.296 -4.320 1.00 95.06 67 PRO A O 1
ATOM 555 N N . GLU A 1 68 ? -3.875 -5.289 -6.328 1.00 94.38 68 GLU A N 1
ATOM 556 C CA . GLU A 1 68 ? -5.253 -5.773 -6.400 1.00 94.38 68 GLU A CA 1
ATOM 557 C C . GLU A 1 68 ? -5.569 -6.834 -5.327 1.00 94.38 68 GLU A C 1
ATOM 559 O O . GLU A 1 68 ? -6.724 -6.999 -4.959 1.00 94.38 68 GLU A O 1
ATOM 564 N N . ARG A 1 69 ? -4.545 -7.510 -4.789 1.00 95.12 69 ARG A N 1
ATOM 565 C CA . ARG A 1 69 ? -4.652 -8.521 -3.724 1.00 95.12 69 ARG A CA 1
ATOM 566 C C . ARG A 1 69 ? -4.376 -7.967 -2.324 1.00 95.12 69 ARG A C 1
ATOM 568 O O . ARG A 1 69 ? -4.421 -8.711 -1.352 1.00 95.12 69 ARG A O 1
ATOM 575 N N . ILE A 1 70 ? -4.083 -6.671 -2.193 1.00 94.69 70 ILE A N 1
ATOM 576 C CA . ILE A 1 70 ? -3.840 -6.048 -0.881 1.00 94.69 70 ILE A CA 1
ATOM 577 C C . ILE A 1 70 ? -5.032 -6.221 0.080 1.00 94.69 70 ILE A C 1
ATOM 579 O O . ILE A 1 70 ? -4.763 -6.505 1.245 1.00 94.69 70 ILE A O 1
ATOM 583 N N . PRO A 1 71 ? -6.308 -6.120 -0.350 1.00 93.50 71 PRO A N 1
ATOM 584 C CA . PRO A 1 71 ? -7.443 -6.401 0.533 1.00 93.50 71 PRO A CA 1
ATOM 585 C C . PRO A 1 71 ? -7.425 -7.817 1.126 1.00 93.50 71 PRO A C 1
ATOM 587 O O . PRO A 1 71 ? -7.641 -7.974 2.321 1.00 93.50 71 PRO A O 1
ATOM 590 N N . GLU A 1 72 ? -7.063 -8.837 0.339 1.00 94.81 72 GLU A N 1
ATOM 591 C CA . GLU A 1 72 ? -6.894 -10.214 0.839 1.00 94.81 72 GLU A CA 1
ATOM 592 C C . GLU A 1 72 ? -5.793 -10.268 1.909 1.00 94.81 72 GLU A C 1
ATOM 594 O O . GLU A 1 72 ? -5.957 -10.863 2.970 1.00 94.81 72 GLU A O 1
ATOM 599 N N . THR A 1 73 ? -4.678 -9.576 1.657 1.00 95.25 73 THR A N 1
ATOM 600 C CA . THR A 1 73 ? -3.550 -9.505 2.595 1.00 95.25 73 THR A CA 1
ATOM 601 C C . THR A 1 73 ? -3.913 -8.772 3.893 1.00 95.25 73 THR A C 1
ATOM 603 O O . THR A 1 73 ? -3.373 -9.093 4.950 1.00 95.25 73 THR A O 1
ATOM 606 N N . LEU A 1 74 ? -4.810 -7.782 3.845 1.00 95.50 74 LEU A N 1
ATOM 607 C CA . LEU A 1 74 ? -5.330 -7.117 5.042 1.00 95.50 74 LEU A CA 1
ATOM 608 C C . LEU A 1 74 ? -6.103 -8.105 5.921 1.00 95.50 74 LEU A C 1
ATOM 610 O O . LEU A 1 74 ? -5.831 -8.174 7.122 1.00 95.50 74 LEU A O 1
ATOM 614 N N . SER A 1 75 ? -6.976 -8.917 5.319 1.00 95.19 75 SER A N 1
ATOM 615 C CA . SER A 1 75 ? -7.709 -9.973 6.024 1.00 95.19 75 SER A CA 1
ATOM 616 C C . SER A 1 75 ? -6.783 -11.027 6.623 1.00 95.19 75 SER A C 1
ATOM 618 O O . SER A 1 75 ? -6.945 -11.391 7.783 1.00 95.19 75 SER A O 1
ATOM 620 N N . GLU A 1 76 ? -5.740 -11.448 5.901 1.00 95.69 76 GLU A N 1
ATOM 621 C CA . GLU A 1 76 ? -4.713 -12.359 6.437 1.00 95.69 76 GLU A CA 1
ATOM 622 C C . GLU A 1 76 ? -3.952 -11.779 7.647 1.00 95.69 76 GLU A C 1
ATOM 624 O O . GLU A 1 76 ? -3.441 -12.528 8.481 1.00 95.69 76 GLU A O 1
ATOM 629 N N . VAL A 1 77 ? -3.839 -10.449 7.749 1.00 95.69 77 VAL A N 1
ATOM 630 C CA . VAL A 1 77 ? -3.202 -9.762 8.887 1.00 95.69 77 VAL A CA 1
ATOM 631 C C . VAL A 1 77 ? -4.156 -9.607 10.079 1.00 95.69 77 VAL A C 1
ATOM 633 O O . VAL A 1 77 ? -3.674 -9.474 11.204 1.00 95.69 77 VAL A O 1
ATOM 636 N N . GLY A 1 78 ? -5.470 -9.663 9.851 1.00 96.00 78 GLY A N 1
ATOM 637 C CA . GLY A 1 78 ? -6.508 -9.542 10.879 1.00 96.00 78 GLY A CA 1
ATOM 638 C C . GLY A 1 78 ? -7.457 -8.356 10.697 1.00 96.00 78 GLY A C 1
ATOM 639 O O . GLY A 1 78 ? -8.328 -8.156 11.534 1.00 96.00 78 GLY A O 1
ATOM 640 N N . PHE A 1 79 ? -7.311 -7.565 9.630 1.00 96.38 79 PHE A N 1
ATOM 641 C CA . PHE A 1 79 ? -8.234 -6.469 9.336 1.00 96.38 79 PHE A CA 1
ATOM 642 C C . PHE A 1 79 ? -9.502 -6.962 8.637 1.00 96.38 79 PHE A C 1
ATOM 644 O O . PHE A 1 79 ? -9.428 -7.679 7.639 1.00 96.38 79 PHE A O 1
ATOM 651 N N . ASP A 1 80 ? -10.648 -6.439 9.060 1.00 93.25 80 ASP A N 1
ATOM 652 C CA . ASP A 1 80 ? -11.888 -6.509 8.294 1.00 93.25 80 ASP A CA 1
ATOM 653 C C . ASP A 1 80 ? -12.004 -5.282 7.381 1.00 93.25 80 ASP A C 1
ATOM 655 O O . ASP A 1 80 ? -11.902 -4.140 7.836 1.00 93.25 80 ASP A O 1
ATOM 659 N N . VAL A 1 81 ? -12.208 -5.500 6.078 1.00 89.25 81 VAL A N 1
ATOM 660 C CA . VAL A 1 81 ? -12.460 -4.401 5.134 1.00 89.25 81 VAL A CA 1
ATOM 661 C C . VAL A 1 81 ? -13.910 -3.954 5.290 1.00 89.25 81 VAL A C 1
ATOM 663 O O . VAL A 1 81 ? -14.826 -4.671 4.894 1.00 89.25 81 VAL A O 1
ATOM 666 N N . LEU A 1 82 ? -14.111 -2.774 5.880 1.00 88.12 82 LEU A N 1
ATOM 667 C CA . LEU A 1 82 ? -15.445 -2.251 6.196 1.00 88.12 82 LEU A CA 1
ATOM 66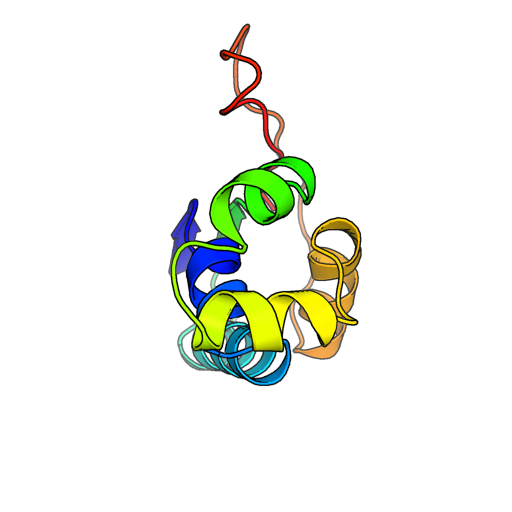8 C C . LEU A 1 82 ? -16.135 -1.621 4.984 1.00 88.12 82 LEU A C 1
ATOM 670 O O . LEU A 1 82 ? -17.315 -1.860 4.745 1.00 88.12 82 LEU A O 1
ATOM 674 N N . GLU A 1 83 ? -15.406 -0.806 4.226 1.00 90.81 83 GLU A N 1
ATOM 675 C CA . GLU A 1 83 ? -15.942 -0.073 3.084 1.00 90.81 83 GLU A CA 1
ATOM 676 C C . GLU A 1 83 ? -14.854 0.113 2.023 1.00 90.81 83 GLU A C 1
ATOM 678 O O . GLU A 1 83 ? -13.662 0.086 2.312 1.00 90.81 83 GLU A O 1
ATOM 683 N N . THR A 1 84 ? -15.256 0.289 0.765 1.00 91.06 84 THR A N 1
ATOM 684 C CA . THR A 1 84 ? -14.363 0.779 -0.289 1.00 91.06 84 THR A CA 1
ATOM 685 C C . THR A 1 84 ? -14.909 2.097 -0.802 1.00 91.06 84 THR A C 1
ATOM 687 O O . THR A 1 84 ? -15.946 2.142 -1.464 1.00 91.06 84 THR A O 1
ATOM 690 N N . LEU A 1 85 ? -14.194 3.175 -0.506 1.00 90.38 85 LEU A N 1
ATOM 691 C CA . LEU A 1 85 ? -14.563 4.523 -0.898 1.00 90.38 85 LEU A CA 1
ATOM 692 C C . LEU A 1 85 ? -14.016 4.835 -2.291 1.00 90.38 85 LEU A C 1
ATOM 694 O O . LEU A 1 85 ? -12.825 4.665 -2.579 1.00 90.38 85 LEU A O 1
ATOM 698 N N . ALA A 1 86 ? -14.896 5.346 -3.149 1.00 84.75 86 ALA A N 1
ATOM 699 C CA . ALA A 1 86 ? -14.498 5.965 -4.401 1.00 84.75 86 ALA A CA 1
ATOM 700 C C . ALA A 1 86 ? -14.092 7.430 -4.152 1.00 84.75 86 ALA A C 1
ATOM 702 O O . ALA A 1 86 ? -14.739 8.125 -3.362 1.00 84.75 86 ALA A O 1
ATOM 703 N N . PRO A 1 87 ? -13.048 7.934 -4.824 1.00 77.94 87 PRO A N 1
ATOM 704 C CA . PRO A 1 87 ? -12.684 9.335 -4.709 1.00 77.94 87 PRO A CA 1
ATOM 705 C C . PRO A 1 87 ? -13.805 10.252 -5.237 1.00 77.94 87 PRO A C 1
ATOM 707 O O . PRO A 1 87 ? -14.461 9.918 -6.227 1.00 77.94 87 PRO A O 1
ATOM 710 N N . PRO A 1 88 ? -14.024 11.432 -4.627 1.00 77.06 88 PRO A N 1
ATOM 711 C CA . PRO A 1 88 ? -15.074 12.342 -5.064 1.00 77.06 88 PRO A CA 1
ATOM 712 C C . PRO A 1 88 ? -14.726 13.011 -6.405 1.00 77.06 88 PRO A C 1
ATOM 714 O O . PRO A 1 88 ? -13.687 13.658 -6.552 1.00 77.06 88 PRO A O 1
ATOM 717 N N . GLY A 1 89 ? -15.644 12.921 -7.372 1.00 78.12 89 GLY A N 1
ATOM 718 C CA . GLY A 1 89 ? -15.595 13.669 -8.633 1.00 78.12 89 GLY A CA 1
ATOM 719 C C . GLY A 1 89 ? -14.598 13.146 -9.679 1.00 78.12 89 GLY A C 1
ATOM 720 O O . GLY A 1 89 ? -14.061 12.046 -9.589 1.00 78.12 89 GLY A O 1
ATOM 721 N N . LYS A 1 90 ? -14.363 13.943 -10.733 1.00 75.69 90 LYS A N 1
ATOM 722 C CA . LYS A 1 90 ? -13.383 13.616 -11.783 1.00 75.69 90 LYS A CA 1
ATOM 723 C C . LYS A 1 90 ? -11.968 13.934 -11.304 1.00 75.69 90 LYS A C 1
ATOM 725 O O . LYS A 1 90 ? -11.489 15.054 -11.474 1.00 75.69 90 LYS A O 1
ATOM 730 N N . LEU A 1 91 ? -11.275 12.936 -10.766 1.00 78.75 91 LEU A N 1
ATOM 731 C CA . LEU A 1 91 ? -9.835 13.024 -10.541 1.00 78.75 91 LEU A CA 1
ATOM 732 C C . LEU A 1 91 ? -9.052 12.751 -11.829 1.00 78.75 91 LEU A C 1
ATOM 734 O O . LEU A 1 91 ? -9.514 12.078 -12.753 1.00 78.75 91 LEU A O 1
ATOM 738 N N . SER A 1 92 ? -7.818 13.258 -11.899 1.00 80.94 92 SER A N 1
ATOM 739 C CA . SER A 1 92 ? -6.922 12.839 -12.978 1.00 80.94 92 SER A CA 1
ATOM 740 C C . SER A 1 92 ? -6.624 11.341 -12.842 1.00 80.94 92 SER A C 1
ATOM 742 O O . SER A 1 92 ? -6.506 10.818 -11.733 1.00 80.94 92 SER A O 1
ATOM 744 N N . ARG A 1 93 ? -6.445 10.635 -13.971 1.00 76.69 93 ARG A N 1
ATOM 745 C CA . ARG A 1 93 ? -6.261 9.164 -13.998 1.00 76.69 93 ARG A CA 1
ATOM 746 C C . ARG A 1 93 ? -5.151 8.661 -13.065 1.00 76.69 93 ARG A C 1
ATOM 748 O O . ARG A 1 93 ? -5.106 7.483 -12.737 1.00 76.69 93 ARG A O 1
ATOM 755 N N . GLY A 1 94 ? -4.199 9.513 -12.686 1.00 77.44 94 GLY A N 1
ATOM 756 C CA . GLY A 1 94 ? -3.131 9.164 -11.754 1.00 77.44 94 GLY A CA 1
ATOM 757 C C . GLY A 1 94 ? -3.595 8.999 -10.307 1.00 77.44 94 GLY A C 1
ATOM 758 O O . GLY A 1 94 ? -2.982 8.199 -9.605 1.00 77.44 94 GLY A O 1
ATOM 759 N N . PHE A 1 95 ? -4.644 9.706 -9.888 1.00 84.06 95 PHE A N 1
ATOM 760 C CA . PHE A 1 95 ? -5.128 9.803 -8.502 1.00 84.06 95 PHE A CA 1
ATOM 761 C C . PHE A 1 95 ? -6.538 9.234 -8.304 1.00 84.06 95 PHE A C 1
ATOM 763 O O . PHE A 1 95 ? -6.985 9.119 -7.174 1.00 84.06 95 PHE A O 1
ATOM 770 N N . ASP A 1 96 ? -7.203 8.828 -9.383 1.00 84.94 96 ASP A N 1
ATOM 771 C CA . ASP A 1 96 ? -8.425 8.027 -9.332 1.00 84.94 96 ASP A CA 1
ATOM 772 C C . ASP A 1 96 ? -8.105 6.593 -8.867 1.00 84.94 96 ASP A C 1
ATOM 774 O O . ASP A 1 96 ? -7.607 5.764 -9.646 1.00 84.94 96 ASP A O 1
ATOM 778 N N . ARG A 1 97 ? -8.236 6.361 -7.555 1.00 88.44 97 ARG A N 1
ATOM 779 C CA . ARG A 1 97 ? -7.847 5.133 -6.849 1.00 88.44 97 ARG A CA 1
ATOM 780 C C . ARG A 1 97 ? -8.783 4.876 -5.664 1.00 88.44 97 ARG A C 1
ATOM 782 O O . ARG A 1 97 ? -9.199 5.846 -5.033 1.00 88.44 97 ARG A O 1
ATOM 789 N N . PRO A 1 98 ? -9.071 3.604 -5.344 1.00 89.69 98 PRO A N 1
ATOM 790 C CA . PRO A 1 98 ? -9.907 3.260 -4.203 1.00 89.69 98 PRO A CA 1
ATOM 791 C C . PRO A 1 98 ? -9.200 3.570 -2.882 1.00 89.69 98 PRO A C 1
ATOM 793 O O . PRO A 1 98 ? -7.970 3.481 -2.785 1.00 89.69 98 PRO A O 1
ATOM 796 N N . ILE A 1 99 ? -10.002 3.883 -1.869 1.00 91.62 99 ILE A N 1
ATOM 797 C CA . ILE A 1 99 ? -9.574 3.937 -0.475 1.00 91.62 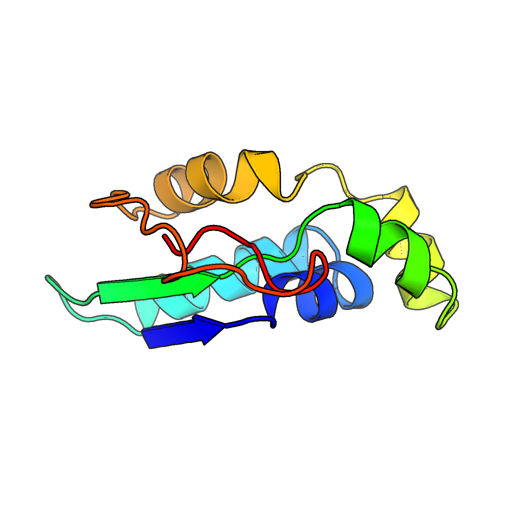99 ILE A CA 1
ATOM 798 C C . ILE A 1 99 ? -10.308 2.823 0.274 1.00 91.62 99 ILE A C 1
ATOM 800 O O . ILE A 1 99 ? -11.524 2.703 0.143 1.00 91.62 99 ILE A O 1
ATOM 804 N N . PHE A 1 100 ? -9.554 2.011 1.007 1.00 90.06 100 PHE A N 1
ATOM 805 C CA . PHE A 1 100 ? -10.044 0.934 1.870 1.00 90.06 100 PHE A CA 1
ATOM 806 C C . PHE A 1 100 ? -9.960 1.345 3.339 1.00 90.06 100 PHE A C 1
ATOM 808 O O . PHE A 1 100 ? -9.073 2.179 3.659 1.00 90.06 100 PHE A O 1
#

Organism: NCBI:txid464990